Protein AF-A0A7S3HAN3-F1 (afdb_monomer_lite)

Structure (mmCIF, N/CA/C/O backbone):
data_AF-A0A7S3HAN3-F1
#
_entry.id   AF-A0A7S3HAN3-F1
#
loop_
_atom_site.group_PDB
_atom_site.id
_atom_site.type_symbol
_atom_site.label_atom_id
_atom_site.label_alt_id
_atom_site.label_comp_id
_atom_site.label_asym_id
_atom_site.label_entity_id
_atom_site.label_seq_id
_atom_site.pdbx_PDB_ins_code
_atom_site.Cartn_x
_atom_site.Cartn_y
_atom_site.Cartn_z
_atom_site.occupancy
_atom_site.B_iso_or_equiv
_atom_site.auth_seq_id
_atom_site.auth_comp_id
_atom_site.auth_asym_id
_atom_site.auth_atom_id
_atom_site.pdbx_PDB_model_num
ATOM 1 N N . ALA A 1 1 ? 12.053 7.978 -22.794 1.00 39.75 1 ALA A N 1
ATOM 2 C CA . ALA A 1 1 ? 11.323 6.699 -22.701 1.00 39.75 1 ALA A CA 1
ATOM 3 C C . ALA A 1 1 ? 11.539 6.123 -21.305 1.00 39.75 1 ALA A C 1
ATOM 5 O O . ALA A 1 1 ? 12.597 5.564 -21.041 1.00 39.75 1 ALA A O 1
ATOM 6 N N . GLY A 1 2 ? 10.604 6.364 -20.382 1.00 49.50 2 GLY A N 1
ATOM 7 C CA . GLY A 1 2 ? 10.662 5.775 -19.044 1.00 49.50 2 GLY A CA 1
ATOM 8 C C . GLY A 1 2 ? 10.321 4.294 -19.146 1.00 49.50 2 GLY A C 1
ATOM 9 O O . GLY A 1 2 ? 9.272 3.949 -19.688 1.00 49.50 2 GLY A O 1
ATOM 10 N N . ARG A 1 3 ? 11.216 3.413 -18.693 1.00 52.12 3 ARG A N 1
ATOM 11 C CA . ARG A 1 3 ? 10.880 1.993 -18.557 1.00 52.12 3 ARG A CA 1
ATOM 12 C C . ARG A 1 3 ? 9.773 1.907 -17.510 1.00 52.12 3 ARG A C 1
ATOM 14 O O . ARG A 1 3 ? 10.004 2.283 -16.365 1.00 52.12 3 ARG A O 1
ATOM 21 N N . ARG A 1 4 ? 8.582 1.446 -17.900 1.00 56.34 4 ARG A N 1
ATOM 22 C CA . ARG A 1 4 ? 7.592 0.968 -16.930 1.00 56.34 4 ARG A CA 1
ATOM 23 C C . ARG A 1 4 ? 8.262 -0.168 -16.171 1.00 56.34 4 ARG A C 1
ATOM 25 O O . ARG A 1 4 ? 8.641 -1.161 -16.787 1.00 56.34 4 ARG A O 1
ATOM 32 N N . ALA A 1 5 ? 8.493 0.026 -14.879 1.00 60.22 5 ALA A N 1
ATOM 33 C CA . ALA A 1 5 ? 8.972 -1.043 -14.028 1.00 60.22 5 ALA A CA 1
ATOM 34 C C . ALA A 1 5 ? 7.830 -2.052 -13.897 1.00 60.22 5 ALA A C 1
ATOM 36 O O . ALA A 1 5 ? 6.783 -1.735 -13.338 1.00 60.22 5 ALA A O 1
ATOM 37 N N . VAL A 1 6 ? 8.001 -3.216 -14.515 1.00 63.34 6 VAL A N 1
ATOM 38 C CA . VAL A 1 6 ? 7.036 -4.310 -14.438 1.00 63.34 6 VAL A CA 1
ATOM 39 C C . VAL A 1 6 ? 7.508 -5.194 -13.293 1.00 63.34 6 VAL A C 1
ATOM 41 O O . VAL A 1 6 ? 8.624 -5.706 -13.347 1.00 63.34 6 VAL A O 1
ATOM 44 N N . ILE A 1 7 ? 6.707 -5.293 -12.237 1.00 69.50 7 ILE A N 1
ATOM 45 C CA . ILE A 1 7 ? 6.954 -6.227 -11.136 1.00 69.50 7 ILE A CA 1
ATOM 46 C C . ILE A 1 7 ? 6.715 -7.635 -11.702 1.00 69.50 7 ILE A C 1
ATOM 48 O O . ILE A 1 7 ? 5.727 -7.845 -12.408 1.00 69.50 7 ILE A O 1
ATOM 52 N N . SER A 1 8 ? 7.627 -8.582 -11.469 1.00 79.44 8 SER A N 1
ATOM 53 C CA . SER A 1 8 ? 7.414 -9.971 -11.897 1.00 79.44 8 SER A CA 1
ATOM 54 C C . SER A 1 8 ? 6.238 -10.571 -11.124 1.00 79.44 8 SER A C 1
ATOM 56 O O . SER A 1 8 ? 6.004 -10.215 -9.974 1.00 79.44 8 SER A O 1
ATOM 58 N N . GLN A 1 9 ? 5.516 -11.520 -11.713 1.00 78.62 9 GLN A N 1
ATOM 59 C CA . GLN A 1 9 ? 4.330 -12.116 -11.084 1.00 78.62 9 GLN A CA 1
ATOM 60 C C . GLN A 1 9 ? 4.624 -12.791 -9.720 1.00 78.62 9 GLN A C 1
ATOM 62 O O . GLN A 1 9 ? 3.818 -12.710 -8.791 1.00 78.62 9 GLN A O 1
ATOM 67 N N . ASP A 1 10 ? 5.796 -13.417 -9.569 1.00 79.81 10 ASP A N 1
ATOM 68 C CA . ASP A 1 10 ? 6.255 -13.993 -8.294 1.00 79.81 10 ASP A CA 1
ATOM 69 C C . ASP A 1 10 ? 6.572 -12.916 -7.235 1.00 79.81 10 ASP A C 1
ATOM 71 O O . ASP A 1 10 ? 6.248 -13.066 -6.050 1.00 79.81 10 ASP A O 1
ATOM 75 N N . ASP A 1 11 ? 7.153 -11.792 -7.666 1.00 83.75 11 ASP A N 1
ATOM 76 C CA . ASP A 1 11 ? 7.434 -10.639 -6.804 1.00 83.75 11 ASP A CA 1
ATOM 77 C C . ASP A 1 11 ? 6.135 -9.943 -6.377 1.00 83.75 11 ASP A C 1
ATOM 79 O O . ASP A 1 11 ? 6.018 -9.506 -5.234 1.00 83.75 11 ASP A O 1
ATOM 83 N N . GLU A 1 12 ? 5.137 -9.888 -7.263 1.00 86.44 12 GLU A N 1
ATOM 84 C CA . GLU A 1 12 ? 3.813 -9.322 -6.989 1.00 86.44 12 GLU A CA 1
ATOM 85 C C . GLU A 1 12 ? 3.097 -10.097 -5.879 1.00 86.44 12 GLU A C 1
ATOM 87 O O . GLU A 1 12 ? 2.600 -9.494 -4.928 1.00 86.44 12 GLU A O 1
ATOM 92 N N . SER A 1 13 ? 3.137 -11.431 -5.936 1.00 88.00 13 SER A N 1
ATOM 93 C CA . SER A 1 13 ? 2.551 -12.295 -4.902 1.00 88.00 13 SER A CA 1
ATOM 94 C C . SER A 1 13 ? 3.228 -12.087 -3.540 1.00 88.00 13 SER A C 1
ATOM 96 O O . SER A 1 13 ? 2.565 -11.994 -2.504 1.00 88.00 13 SER A O 1
ATOM 98 N N . THR A 1 14 ? 4.559 -11.962 -3.534 1.00 90.12 14 THR A N 1
ATOM 99 C CA . THR A 1 14 ? 5.345 -11.721 -2.312 1.00 90.12 14 THR A CA 1
ATOM 100 C C . THR A 1 14 ? 5.087 -10.323 -1.741 1.00 90.12 14 THR A C 1
ATOM 102 O O . THR A 1 14 ? 4.930 -10.148 -0.531 1.00 90.12 14 THR A O 1
ATOM 105 N N . PHE A 1 15 ? 4.998 -9.320 -2.612 1.00 91.69 15 PHE A N 1
ATOM 106 C CA . PHE A 1 15 ? 4.689 -7.941 -2.256 1.00 91.69 15 PHE A CA 1
ATOM 107 C C . PHE A 1 15 ? 3.271 -7.806 -1.691 1.00 91.69 15 PHE A C 1
ATOM 109 O O . PHE A 1 15 ? 3.089 -7.186 -0.643 1.00 91.69 15 PHE A O 1
ATOM 116 N N . GLN A 1 16 ? 2.284 -8.450 -2.318 1.00 93.75 16 GLN A N 1
ATOM 117 C CA . GLN A 1 16 ? 0.910 -8.504 -1.825 1.00 93.75 16 GLN A CA 1
ATOM 118 C C . GLN A 1 16 ? 0.842 -9.139 -0.433 1.00 93.75 16 GLN A C 1
ATOM 120 O O . GLN A 1 16 ? 0.187 -8.593 0.454 1.00 93.75 16 GLN A O 1
ATOM 125 N N . ALA A 1 17 ? 1.545 -10.255 -0.210 1.00 93.56 17 ALA A N 1
ATOM 126 C CA . ALA A 1 17 ? 1.596 -10.907 1.097 1.00 93.56 17 ALA A CA 1
ATOM 127 C C . ALA A 1 17 ? 2.185 -9.984 2.180 1.00 93.56 17 ALA A C 1
ATOM 129 O O . ALA A 1 17 ? 1.635 -9.899 3.278 1.00 93.56 17 ALA A O 1
ATOM 130 N N . ALA A 1 18 ? 3.251 -9.241 1.861 1.00 93.94 18 ALA A N 1
ATOM 131 C CA . ALA A 1 18 ? 3.841 -8.265 2.777 1.00 93.94 18 ALA A CA 1
ATOM 132 C C . ALA A 1 18 ? 2.882 -7.101 3.089 1.00 93.94 18 ALA A C 1
ATOM 134 O O . ALA A 1 18 ? 2.773 -6.681 4.241 1.00 93.94 18 ALA A O 1
ATOM 135 N N . ILE A 1 19 ? 2.174 -6.585 2.078 1.00 94.25 19 ILE A N 1
ATOM 136 C CA . ILE A 1 19 ? 1.151 -5.543 2.253 1.00 94.25 19 ILE A CA 1
ATOM 137 C C . ILE A 1 19 ? 0.039 -6.038 3.174 1.00 94.25 19 ILE A C 1
ATOM 139 O O . ILE A 1 19 ? -0.355 -5.338 4.105 1.00 94.25 19 ILE A O 1
ATOM 143 N N . LEU A 1 20 ? -0.452 -7.248 2.925 1.00 94.44 20 LEU A N 1
ATOM 144 C CA . LEU A 1 20 ? -1.534 -7.860 3.681 1.00 94.44 20 LEU A CA 1
ATOM 145 C C . LEU A 1 20 ? -1.150 -8.068 5.153 1.00 94.44 20 LEU A C 1
ATOM 147 O O . LEU A 1 20 ? -1.933 -7.728 6.039 1.00 94.44 20 LEU A O 1
ATOM 151 N N . ASP A 1 21 ? 0.062 -8.552 5.428 1.00 94.19 21 ASP A N 1
ATOM 152 C CA . ASP A 1 21 ? 0.594 -8.676 6.793 1.00 94.19 21 ASP A CA 1
ATOM 153 C C . ASP A 1 21 ? 0.660 -7.314 7.511 1.00 94.19 21 ASP A C 1
ATOM 155 O O . ASP A 1 21 ? 0.207 -7.151 8.653 1.00 94.19 21 ASP A O 1
ATOM 159 N N . ARG A 1 22 ? 1.130 -6.286 6.794 1.00 94.06 22 ARG A N 1
ATOM 160 C CA . ARG A 1 22 ? 1.212 -4.923 7.320 1.00 94.06 22 ARG A CA 1
ATOM 161 C C . ARG A 1 22 ? -0.167 -4.321 7.593 1.00 94.06 22 ARG A C 1
ATOM 163 O O . ARG A 1 22 ? -0.342 -3.682 8.629 1.00 94.06 22 ARG A O 1
ATOM 170 N N . LEU A 1 23 ? -1.138 -4.533 6.706 1.00 93.50 23 LEU A N 1
ATOM 171 C CA . LEU A 1 23 ? -2.519 -4.076 6.881 1.00 93.50 23 LEU A CA 1
ATOM 172 C C . LEU A 1 23 ? -3.178 -4.730 8.093 1.00 93.50 23 LEU A C 1
ATOM 174 O O . LEU A 1 23 ? -3.780 -4.025 8.899 1.00 93.50 23 LEU A O 1
ATOM 178 N N . ARG A 1 24 ? -2.998 -6.043 8.279 1.00 92.38 24 ARG A N 1
ATOM 179 C CA . ARG A 1 24 ? -3.509 -6.753 9.463 1.00 92.38 24 ARG A CA 1
ATOM 180 C C . ARG A 1 24 ? -2.957 -6.178 10.764 1.00 92.38 24 ARG A C 1
ATOM 182 O O . ARG A 1 24 ? -3.681 -6.058 11.747 1.00 92.38 24 ARG A O 1
ATOM 189 N N . SER A 1 25 ? -1.692 -5.764 10.754 1.00 91.44 25 SER A N 1
ATOM 190 C CA . SER A 1 25 ? -1.049 -5.140 11.914 1.00 91.44 25 SER A CA 1
ATOM 191 C C . SER A 1 25 ? -1.564 -3.726 12.222 1.00 91.44 25 SER A C 1
ATOM 193 O O . SER A 1 25 ? -1.523 -3.306 13.376 1.00 91.44 25 SER A O 1
ATOM 195 N N . LEU A 1 26 ? -2.010 -2.968 11.212 1.00 89.88 26 LEU A N 1
ATOM 196 C CA . LEU A 1 26 ? -2.428 -1.565 11.365 1.00 89.88 26 LEU A CA 1
ATOM 197 C C . LEU A 1 26 ? -3.938 -1.400 11.565 1.00 89.88 26 LEU A C 1
ATOM 199 O O . LEU A 1 26 ? -4.356 -0.560 12.361 1.00 89.88 26 LEU A O 1
ATOM 203 N N . CYS A 1 27 ? -4.734 -2.180 10.836 1.00 83.75 27 CYS A N 1
ATOM 204 C CA . CYS A 1 27 ? -6.191 -2.069 10.785 1.00 83.75 27 CYS A CA 1
ATOM 205 C C . CYS A 1 27 ? -6.902 -3.241 11.492 1.00 83.75 27 CYS A C 1
ATOM 207 O O . CYS A 1 27 ? -8.121 -3.205 11.636 1.00 83.75 27 CYS A O 1
ATOM 209 N N . GLY A 1 28 ? -6.161 -4.254 11.964 1.00 81.25 28 GLY A N 1
ATOM 210 C CA . GLY A 1 28 ? -6.694 -5.462 12.607 1.00 81.25 28 GLY A CA 1
ATOM 211 C C . GLY A 1 28 ? -7.008 -6.602 11.627 1.00 81.25 28 GLY A C 1
ATOM 212 O O . GLY A 1 28 ? -6.775 -6.500 10.422 1.00 81.25 28 GLY A O 1
ATOM 213 N N . GLU A 1 29 ? -7.543 -7.716 12.141 1.00 67.44 29 GLU A N 1
ATOM 214 C CA . GLU A 1 29 ? -8.053 -8.828 11.322 1.00 67.44 29 GLU A CA 1
ATOM 215 C C . GLU A 1 29 ? -9.383 -8.430 10.661 1.00 67.44 29 GLU A C 1
ATOM 217 O O . GLU A 1 29 ? -10.465 -8.714 11.167 1.00 67.44 29 GLU A O 1
ATOM 222 N N . HIS A 1 30 ? -9.295 -7.730 9.531 1.00 71.62 30 HIS A N 1
ATOM 223 C CA . HIS A 1 30 ? -10.433 -7.447 8.659 1.00 71.62 30 HIS A CA 1
ATOM 224 C C . HIS A 1 30 ? -10.400 -8.363 7.434 1.00 71.62 30 HIS A C 1
ATOM 226 O O . HIS A 1 30 ? -9.361 -8.495 6.781 1.00 71.62 30 HIS A O 1
ATOM 232 N N . GLU A 1 31 ? -11.548 -8.946 7.077 1.00 76.69 31 GLU A N 1
ATOM 233 C CA . GLU A 1 31 ? -11.727 -9.679 5.811 1.00 76.69 31 GLU A CA 1
ATOM 234 C C . GLU A 1 31 ? -11.404 -8.780 4.599 1.00 76.69 31 GLU A C 1
ATOM 236 O O . GLU A 1 31 ? -10.876 -9.240 3.586 1.00 76.69 31 GLU A O 1
ATOM 241 N N . ASP A 1 32 ? -11.593 -7.467 4.757 1.00 86.25 32 ASP A N 1
ATOM 242 C CA . ASP A 1 32 ? -11.29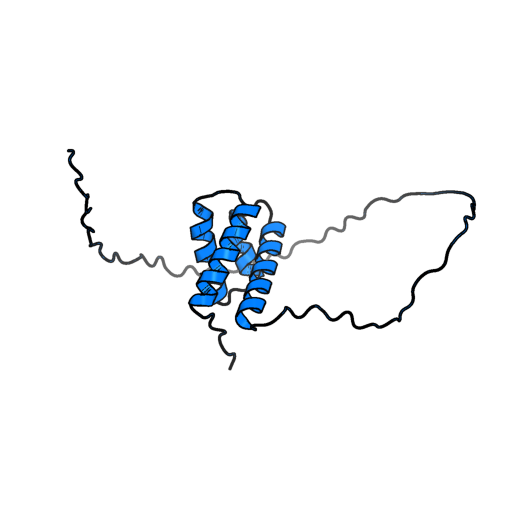2 -6.445 3.752 1.00 86.25 32 ASP A CA 1
ATOM 243 C C . ASP A 1 32 ? -9.790 -6.254 3.493 1.00 86.25 32 ASP A C 1
ATOM 245 O O . ASP A 1 32 ? -9.409 -5.710 2.456 1.00 86.25 32 ASP A O 1
ATOM 249 N N . ALA A 1 33 ? -8.910 -6.710 4.396 1.00 90.81 33 ALA A N 1
ATOM 250 C CA . ALA A 1 33 ? -7.465 -6.516 4.259 1.00 90.81 33 ALA A CA 1
ATOM 251 C C . ALA A 1 33 ? -6.903 -7.195 3.000 1.00 90.81 33 ALA A C 1
ATOM 253 O O . ALA A 1 33 ? -5.950 -6.695 2.404 1.00 90.81 33 ALA A O 1
ATOM 254 N N . GLN A 1 34 ? -7.503 -8.311 2.571 1.00 92.19 34 GLN A N 1
ATOM 255 C CA . GLN A 1 34 ? -7.095 -8.994 1.346 1.00 92.19 34 GLN A CA 1
ATOM 256 C C . GLN A 1 34 ? -7.455 -8.182 0.097 1.00 92.19 34 GLN A C 1
ATOM 258 O O . GLN A 1 34 ? -6.594 -7.954 -0.750 1.00 92.19 34 GLN A O 1
ATOM 263 N N . VAL A 1 35 ? -8.696 -7.695 0.015 1.00 93.44 35 VAL A N 1
ATOM 264 C CA . VAL A 1 35 ? -9.164 -6.863 -1.105 1.00 93.44 35 VAL A CA 1
ATOM 265 C C . VAL A 1 35 ? -8.381 -5.552 -1.160 1.00 93.44 35 VAL A C 1
ATOM 267 O O . VAL A 1 35 ? -7.986 -5.097 -2.232 1.00 93.44 35 VAL A O 1
ATOM 270 N N . LEU A 1 36 ? -8.095 -4.963 0.003 1.00 93.88 36 LEU A N 1
ATOM 271 C CA . LEU A 1 36 ? -7.303 -3.744 0.098 1.00 93.88 36 LEU A CA 1
ATOM 272 C C . LEU A 1 36 ? -5.855 -3.971 -0.359 1.00 93.88 36 LEU A C 1
ATOM 274 O O . LEU A 1 36 ? -5.307 -3.131 -1.072 1.00 93.88 36 LEU A O 1
ATOM 278 N N . ALA A 1 37 ? -5.249 -5.111 -0.014 1.00 95.12 37 ALA A N 1
ATOM 279 C CA . ALA A 1 37 ? -3.920 -5.472 -0.499 1.00 95.12 37 ALA A CA 1
ATOM 280 C C . ALA A 1 37 ? -3.884 -5.596 -2.030 1.00 95.12 37 ALA A C 1
ATOM 282 O O . ALA A 1 37 ? -3.000 -5.019 -2.663 1.00 95.12 37 ALA A O 1
ATOM 283 N N . GLU A 1 38 ? -4.867 -6.274 -2.631 1.00 94.44 38 GLU A N 1
ATOM 284 C CA . GLU A 1 38 ? -5.009 -6.368 -4.092 1.00 94.44 38 GLU A CA 1
ATOM 285 C C . GLU A 1 38 ? -5.180 -4.982 -4.732 1.00 94.44 38 GLU A C 1
ATOM 287 O O . GLU A 1 38 ? -4.507 -4.654 -5.712 1.00 94.44 38 GLU A O 1
ATOM 292 N N . TYR A 1 39 ? -6.012 -4.120 -4.140 1.00 95.06 39 TYR A N 1
ATOM 293 C CA . TYR A 1 39 ? -6.212 -2.753 -4.623 1.00 95.06 39 TYR A CA 1
ATOM 294 C C . TYR A 1 39 ? -4.918 -1.923 -4.598 1.00 95.06 39 TYR A C 1
ATOM 296 O O . TYR A 1 39 ? -4.614 -1.213 -5.560 1.00 95.06 39 TYR A O 1
ATOM 304 N N . ILE A 1 40 ? -4.113 -2.039 -3.537 1.00 94.75 40 ILE A N 1
ATOM 305 C CA . ILE A 1 40 ? -2.821 -1.345 -3.426 1.00 94.75 40 ILE A CA 1
ATOM 306 C C . ILE A 1 40 ? -1.848 -1.813 -4.507 1.00 94.75 40 ILE A C 1
ATOM 308 O O . ILE A 1 40 ? -1.196 -0.976 -5.133 1.00 94.75 40 ILE A O 1
ATOM 312 N N . VAL A 1 41 ? -1.767 -3.121 -4.767 1.00 93.50 41 VAL A N 1
ATOM 313 C CA . VAL A 1 41 ? -0.924 -3.671 -5.841 1.00 93.50 41 VAL A CA 1
ATOM 314 C C . VAL A 1 41 ? -1.318 -3.074 -7.193 1.00 93.50 41 VAL A C 1
ATOM 316 O O . VAL A 1 41 ? -0.450 -2.612 -7.935 1.00 93.50 41 VAL A O 1
ATOM 319 N N . VAL A 1 42 ? -2.621 -2.972 -7.479 1.00 92.94 42 VAL A N 1
ATOM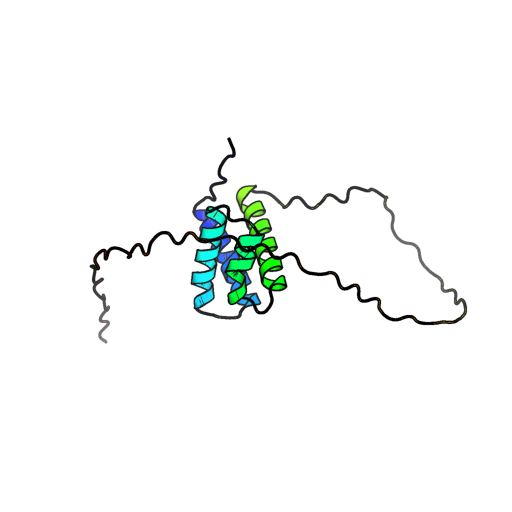 320 C CA . VAL A 1 42 ? -3.129 -2.343 -8.710 1.00 92.94 42 VAL A CA 1
ATOM 321 C C . VAL A 1 42 ? -2.762 -0.856 -8.785 1.00 92.94 42 VAL A C 1
ATOM 323 O O . VAL A 1 42 ? -2.329 -0.390 -9.841 1.00 92.94 42 VAL A O 1
ATOM 326 N N . MET A 1 43 ? -2.872 -0.102 -7.685 1.00 94.12 43 MET A N 1
ATOM 327 C CA . MET A 1 43 ? -2.446 1.306 -7.649 1.00 94.12 43 MET A CA 1
ATOM 328 C C . MET A 1 43 ? -0.945 1.463 -7.925 1.00 94.12 43 MET A C 1
ATOM 330 O O . MET A 1 43 ? -0.540 2.344 -8.689 1.00 94.12 43 MET A O 1
ATOM 334 N N . VAL A 1 44 ? -0.122 0.579 -7.356 1.00 91.69 44 VAL A N 1
ATOM 335 C CA . VAL A 1 44 ? 1.330 0.561 -7.563 1.00 91.69 44 VAL A CA 1
ATOM 336 C C . VAL A 1 44 ? 1.681 0.2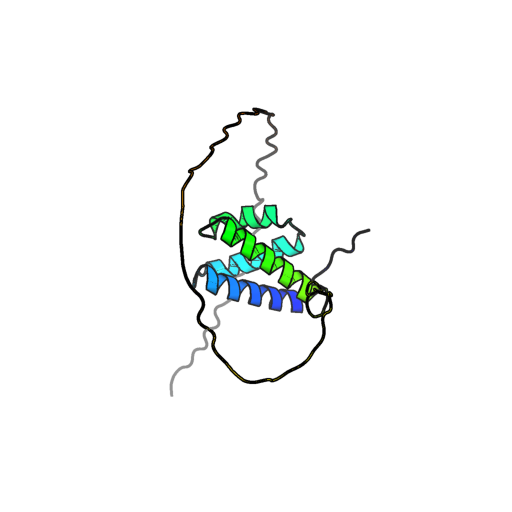07 -9.010 1.00 91.69 44 VAL A C 1
ATOM 338 O O . VAL A 1 44 ? 2.487 0.905 -9.630 1.00 91.69 44 VAL A O 1
ATOM 341 N N . ALA A 1 45 ? 1.047 -0.819 -9.582 1.00 88.94 45 ALA A N 1
ATOM 342 C CA . ALA A 1 45 ? 1.214 -1.203 -10.985 1.00 88.94 45 ALA A CA 1
ATOM 343 C C . ALA A 1 45 ? 0.758 -0.087 -11.945 1.00 88.94 45 ALA A C 1
ATOM 345 O O . ALA A 1 45 ? 1.375 0.156 -12.987 1.00 88.94 45 ALA A O 1
ATOM 346 N N . GLY A 1 46 ? -0.280 0.658 -11.554 1.00 89.69 46 GLY A N 1
ATOM 347 C CA . GLY A 1 46 ? -0.749 1.870 -12.223 1.00 89.69 46 GLY A CA 1
ATOM 348 C C . GLY A 1 46 ? 0.208 3.062 -12.128 1.00 89.69 46 GLY A C 1
ATOM 349 O O . GLY A 1 46 ? -0.024 4.062 -12.801 1.00 89.69 46 GLY A O 1
ATOM 350 N N . SER A 1 47 ? 1.295 2.959 -11.348 1.00 87.31 47 SER A N 1
ATOM 351 C CA . SER A 1 47 ? 2.225 4.061 -11.055 1.00 87.31 47 SER A CA 1
ATOM 352 C C . SER A 1 47 ? 1.527 5.297 -10.473 1.00 87.31 47 SER A C 1
ATOM 354 O O . SER A 1 47 ? 1.915 6.424 -10.777 1.00 87.31 47 SER A O 1
ATOM 356 N N . LYS A 1 48 ? 0.487 5.082 -9.656 1.00 91.31 48 LYS A N 1
ATOM 357 C CA . LYS A 1 48 ? -0.241 6.154 -8.968 1.00 91.31 48 LYS A CA 1
ATOM 358 C C . LYS A 1 48 ? 0.698 6.895 -8.003 1.00 91.31 48 LYS A C 1
ATOM 360 O O . LYS A 1 48 ? 1.583 6.274 -7.411 1.00 91.31 48 LYS A O 1
ATOM 365 N N . GLY A 1 49 ? 0.548 8.217 -7.884 1.00 91.69 49 GLY A N 1
ATOM 366 C CA . GLY A 1 49 ? 1.402 9.036 -7.014 1.00 91.69 49 GLY A CA 1
ATOM 367 C C . GLY A 1 49 ? 1.180 8.733 -5.528 1.00 91.69 49 GLY A C 1
ATOM 368 O O . GLY A 1 49 ? 0.094 8.290 -5.147 1.00 91.69 49 GLY A O 1
ATOM 369 N N . LYS A 1 50 ? 2.182 8.997 -4.675 1.00 94.06 50 LYS A N 1
ATOM 370 C CA . LYS A 1 50 ? 2.076 8.776 -3.219 1.00 94.06 50 LYS A CA 1
ATOM 371 C C . LYS A 1 50 ? 0.879 9.519 -2.620 1.00 94.06 50 LYS A C 1
ATOM 373 O O . LYS A 1 50 ? 0.125 8.950 -1.837 1.00 94.06 50 LYS A O 1
ATOM 378 N N . GLU A 1 51 ? 0.698 10.779 -3.006 1.00 94.44 51 GLU A N 1
ATOM 379 C CA . GLU A 1 51 ? -0.353 11.656 -2.491 1.00 94.44 51 GLU A CA 1
ATOM 380 C C . GLU A 1 51 ? -1.745 11.133 -2.868 1.00 94.44 51 GLU A C 1
ATOM 382 O O . GLU A 1 51 ? -2.645 11.076 -2.031 1.00 94.44 51 GLU A O 1
ATOM 387 N N . GLU A 1 52 ? -1.908 10.687 -4.115 1.00 95.62 52 GLU A N 1
ATOM 388 C CA . GLU A 1 52 ? -3.161 10.105 -4.599 1.00 95.62 52 GLU A CA 1
ATOM 389 C C . GLU A 1 52 ? -3.456 8.760 -3.930 1.00 95.62 52 GLU A C 1
ATOM 391 O O . GLU A 1 52 ? -4.596 8.498 -3.553 1.00 95.62 52 GLU A O 1
ATOM 396 N N . MET A 1 53 ? -2.438 7.912 -3.748 1.00 95.94 53 MET A N 1
ATOM 397 C CA . MET A 1 53 ? -2.584 6.655 -3.012 1.00 95.94 53 MET A CA 1
ATOM 398 C C . MET A 1 53 ? -3.010 6.907 -1.565 1.00 95.94 53 MET A C 1
ATOM 400 O O . MET A 1 53 ? -3.928 6.252 -1.080 1.00 95.94 53 MET A O 1
ATOM 404 N N . ALA A 1 54 ? -2.390 7.868 -0.877 1.00 96.19 54 ALA A N 1
ATOM 405 C CA . ALA A 1 54 ? -2.736 8.186 0.505 1.00 96.19 54 ALA A CA 1
ATOM 406 C C . ALA A 1 54 ? -4.172 8.719 0.621 1.00 96.19 54 ALA A C 1
ATOM 408 O O . ALA A 1 54 ? -4.891 8.351 1.548 1.00 96.19 54 ALA A O 1
ATOM 409 N N . PHE A 1 55 ? -4.614 9.540 -0.337 1.00 95.88 55 PHE A N 1
ATOM 410 C CA . PHE A 1 55 ? -5.982 10.058 -0.375 1.00 95.88 55 PHE A CA 1
ATOM 411 C C . PHE A 1 55 ? -7.031 8.949 -0.557 1.00 95.88 55 PHE A C 1
ATOM 413 O O . PHE A 1 55 ? -8.044 8.937 0.138 1.00 95.88 55 PHE A O 1
ATOM 420 N N . GLU A 1 56 ? -6.773 7.994 -1.450 1.00 95.75 56 GLU A N 1
ATOM 421 C CA . GLU A 1 56 ? -7.651 6.839 -1.710 1.00 95.75 56 GLU A CA 1
ATOM 422 C C . GLU A 1 56 ? -7.698 5.860 -0.541 1.00 95.75 56 GLU A C 1
ATOM 424 O O . GLU A 1 56 ? -8.729 5.252 -0.266 1.00 95.75 56 GLU A O 1
ATOM 429 N N . LEU A 1 57 ? -6.571 5.708 0.154 1.00 94.25 57 LEU A N 1
ATOM 430 C CA . LEU A 1 57 ? -6.456 4.824 1.303 1.00 94.25 57 LEU A CA 1
ATOM 431 C C . LEU A 1 57 ? -7.004 5.443 2.590 1.00 94.25 57 LEU A C 1
ATOM 433 O O . LEU A 1 57 ? -7.311 4.710 3.528 1.00 94.25 57 LEU A O 1
ATOM 437 N N . LYS A 1 58 ? -7.184 6.766 2.635 1.00 94.00 58 LYS A N 1
ATOM 438 C CA . LYS A 1 58 ? -7.678 7.503 3.803 1.00 94.00 58 LYS A CA 1
ATOM 439 C C . LYS A 1 58 ? -8.899 6.869 4.492 1.00 94.00 58 LYS A C 1
ATOM 441 O O . LYS A 1 58 ? -8.874 6.809 5.716 1.00 94.00 58 LYS A O 1
ATOM 446 N N . PRO A 1 59 ? -9.943 6.373 3.793 1.00 92.62 59 PRO A N 1
ATOM 447 C CA . PRO A 1 59 ? -11.114 5.782 4.449 1.00 92.62 59 PRO A CA 1
ATOM 448 C C . PRO A 1 59 ? -10.825 4.497 5.241 1.00 92.62 59 PRO A C 1
ATOM 450 O O . PRO A 1 59 ? -11.633 4.113 6.080 1.00 92.62 59 PRO A O 1
ATOM 453 N N . PHE A 1 60 ? -9.698 3.832 4.973 1.00 90.88 60 PHE A N 1
ATOM 454 C CA . PHE A 1 60 ? -9.302 2.570 5.608 1.00 90.88 60 PHE A CA 1
ATOM 455 C C . PHE A 1 60 ? -8.368 2.763 6.811 1.00 90.88 60 PHE A C 1
ATOM 457 O O . PHE A 1 60 ? -8.069 1.802 7.522 1.00 90.88 60 PHE A O 1
ATOM 464 N N . PHE A 1 61 ? -7.903 3.992 7.041 1.00 90.56 61 PHE A N 1
ATOM 465 C CA . PHE A 1 61 ? -7.016 4.352 8.142 1.00 90.56 61 PHE A CA 1
ATOM 466 C C . PHE A 1 61 ? -7.712 5.318 9.100 1.00 90.56 61 PHE A C 1
ATOM 468 O O . PHE A 1 61 ? -8.621 6.056 8.725 1.00 90.56 61 PHE A O 1
ATOM 475 N N . GLN A 1 62 ? -7.280 5.322 10.362 1.00 89.62 62 GLN A N 1
ATOM 476 C CA . GLN A 1 62 ? -7.865 6.214 11.370 1.00 89.62 62 GLN A CA 1
ATOM 477 C C . GLN A 1 62 ? -7.431 7.670 11.162 1.00 89.62 62 GLN A C 1
ATOM 479 O O . GLN A 1 62 ? -8.185 8.593 11.466 1.00 89.62 62 GLN A O 1
ATOM 484 N N . ASP A 1 63 ? -6.219 7.868 10.641 1.00 93.25 63 ASP A N 1
ATOM 485 C CA . ASP A 1 63 ? -5.607 9.175 10.433 1.00 93.25 63 ASP A CA 1
ATOM 486 C C . ASP A 1 63 ? -4.921 9.250 9.059 1.00 93.25 63 ASP A C 1
ATOM 488 O O . ASP A 1 63 ? -4.359 8.268 8.563 1.00 93.25 63 ASP A O 1
ATOM 492 N N . GLN A 1 64 ? -4.933 10.441 8.463 1.00 92.44 64 GLN A N 1
ATOM 493 C CA . GLN A 1 64 ? -4.253 10.732 7.202 1.00 92.44 64 GLN A CA 1
ATOM 494 C C . GLN A 1 64 ? -2.743 10.450 7.286 1.00 92.44 64 GLN A C 1
ATOM 496 O O . GLN A 1 64 ? -2.177 9.863 6.368 1.00 92.44 64 GLN A O 1
ATOM 501 N N . ALA A 1 65 ? -2.099 10.797 8.401 1.00 94.81 65 ALA A N 1
ATOM 502 C CA . ALA A 1 65 ? -0.678 10.558 8.621 1.00 94.81 65 ALA A CA 1
ATOM 503 C C . ALA A 1 65 ? -0.341 9.057 8.663 1.00 94.81 65 ALA A C 1
ATOM 505 O O . ALA A 1 65 ? 0.747 8.650 8.255 1.00 94.81 65 ALA A O 1
ATOM 506 N N . GLN A 1 66 ? -1.276 8.215 9.123 1.00 94.56 66 GLN A N 1
ATOM 507 C CA . GLN A 1 66 ? -1.108 6.761 9.107 1.00 94.56 66 GLN A CA 1
ATOM 508 C C . GLN A 1 66 ? -1.150 6.221 7.672 1.00 94.56 66 GLN A C 1
ATOM 510 O O . GLN A 1 66 ? -0.301 5.406 7.309 1.00 94.56 66 GLN A O 1
ATOM 515 N N . ALA A 1 67 ? -2.089 6.709 6.852 1.00 94.88 67 ALA A N 1
ATOM 516 C CA . ALA A 1 67 ? -2.171 6.361 5.434 1.00 94.88 67 ALA A CA 1
ATOM 517 C C . ALA A 1 67 ? -0.906 6.795 4.673 1.00 94.88 67 ALA A C 1
ATOM 519 O O . ALA A 1 67 ? -0.331 6.001 3.935 1.00 94.88 67 ALA A O 1
ATOM 520 N N . GLU A 1 68 ? -0.424 8.019 4.901 1.00 96.38 68 GLU A N 1
ATOM 521 C CA . GLU A 1 68 ? 0.811 8.537 4.293 1.00 96.38 68 GLU A CA 1
ATOM 522 C C . GLU A 1 68 ? 2.037 7.710 4.691 1.00 96.38 68 GLU A C 1
ATOM 524 O O . GLU A 1 68 ? 2.781 7.247 3.825 1.00 96.38 68 GLU A O 1
ATOM 529 N N . SER A 1 69 ? 2.204 7.434 5.989 1.00 96.25 69 SER A N 1
ATOM 530 C CA . SER A 1 69 ? 3.299 6.593 6.486 1.00 96.25 69 SER A CA 1
ATOM 531 C C . SER A 1 69 ? 3.252 5.178 5.904 1.00 96.25 69 SER A C 1
ATOM 533 O O . SER A 1 69 ? 4.296 4.583 5.622 1.00 96.25 69 SER A O 1
ATOM 535 N N . PHE A 1 70 ? 2.053 4.631 5.709 1.00 95.81 70 PHE A N 1
ATOM 536 C CA . PHE A 1 70 ? 1.874 3.336 5.071 1.00 95.81 70 PHE A CA 1
ATOM 537 C C . PHE A 1 70 ? 2.242 3.375 3.582 1.00 95.81 70 PHE A C 1
ATOM 539 O O . PHE A 1 70 ? 2.961 2.490 3.122 1.00 95.81 70 PHE A O 1
ATOM 546 N N . VAL A 1 71 ? 1.827 4.401 2.833 1.00 96.56 71 VAL A N 1
ATOM 547 C CA . VAL A 1 71 ? 2.192 4.554 1.413 1.00 96.56 71 VAL A CA 1
ATOM 548 C C . VAL A 1 71 ? 3.699 4.720 1.232 1.00 96.56 71 VAL A C 1
ATOM 550 O O . VAL A 1 71 ? 4.272 4.119 0.322 1.00 96.56 71 VAL A O 1
ATOM 553 N N . ASP A 1 72 ? 4.367 5.463 2.114 1.00 95.75 72 ASP A N 1
ATOM 554 C CA . ASP A 1 72 ? 5.828 5.561 2.101 1.00 95.75 72 ASP A CA 1
ATOM 555 C C . ASP A 1 72 ? 6.495 4.193 2.263 1.00 95.75 72 ASP A C 1
ATOM 557 O O . ASP A 1 72 ? 7.411 3.855 1.510 1.00 95.75 72 ASP A O 1
ATOM 561 N N . TRP A 1 73 ? 5.985 3.365 3.175 1.00 95.88 73 TRP A N 1
ATOM 562 C CA . TRP A 1 73 ? 6.458 1.993 3.338 1.00 95.88 73 TRP A CA 1
ATOM 563 C C . TRP A 1 73 ? 6.187 1.122 2.098 1.00 95.88 73 TRP A C 1
ATOM 565 O O . TRP A 1 73 ? 7.072 0.379 1.672 1.00 95.88 73 TRP A O 1
ATOM 575 N N . VAL A 1 74 ? 5.006 1.235 1.476 1.00 94.50 74 VAL A N 1
ATOM 576 C CA . VAL A 1 74 ? 4.663 0.507 0.238 1.00 94.50 74 VAL A CA 1
ATOM 577 C C . VAL A 1 74 ? 5.636 0.868 -0.883 1.00 94.50 74 VAL A C 1
ATOM 579 O O . VAL A 1 74 ? 6.122 -0.013 -1.596 1.00 94.50 74 VAL A O 1
ATOM 582 N N . GLU A 1 75 ? 5.969 2.149 -1.022 1.00 92.12 75 GLU A N 1
ATOM 583 C CA . GLU A 1 75 ? 6.964 2.606 -1.985 1.00 92.12 75 GLU A CA 1
ATOM 584 C C . GLU A 1 75 ? 8.356 2.047 -1.691 1.00 92.12 75 GLU A C 1
ATOM 586 O O . GLU A 1 75 ? 9.020 1.564 -2.607 1.00 92.12 75 GLU A O 1
ATOM 591 N N . GLU A 1 76 ? 8.803 2.060 -0.435 1.00 90.12 76 GLU A N 1
ATOM 592 C CA . GLU A 1 76 ? 10.075 1.440 -0.059 1.00 90.12 76 GLU A CA 1
ATOM 593 C C . GLU A 1 76 ? 10.110 -0.054 -0.390 1.00 90.12 76 GLU A C 1
ATOM 595 O O . GLU A 1 76 ? 11.120 -0.555 -0.892 1.00 90.12 76 GLU A O 1
ATOM 600 N N . CYS A 1 77 ? 9.017 -0.773 -0.134 1.00 89.88 77 CYS A N 1
ATOM 601 C CA . CYS A 1 77 ? 8.890 -2.175 -0.508 1.00 89.88 77 CYS A CA 1
ATOM 602 C C . CYS A 1 77 ? 8.967 -2.341 -2.027 1.00 89.88 77 CYS A C 1
ATOM 604 O O . CYS A 1 77 ? 9.794 -3.119 -2.500 1.00 89.88 77 CYS A O 1
ATOM 606 N N . LYS A 1 78 ? 8.219 -1.544 -2.799 1.00 86.75 78 LYS A N 1
ATOM 607 C CA . LYS A 1 78 ? 8.285 -1.521 -4.269 1.00 86.75 78 LYS A CA 1
ATOM 608 C C . LYS A 1 78 ? 9.726 -1.351 -4.762 1.00 86.75 78 LYS A C 1
ATOM 610 O O . LYS A 1 78 ? 10.171 -2.101 -5.626 1.00 86.75 78 LYS A O 1
ATOM 615 N N . TRP A 1 79 ? 10.482 -0.416 -4.186 1.00 83.81 79 TRP A N 1
ATOM 616 C CA . TRP A 1 79 ? 11.896 -0.218 -4.521 1.00 83.81 79 TRP A CA 1
ATOM 617 C C . TRP A 1 79 ? 12.760 -1.438 -4.188 1.00 83.81 79 TRP A C 1
ATOM 619 O O . TRP A 1 79 ? 13.604 -1.815 -5.000 1.00 83.81 79 TRP A O 1
ATOM 629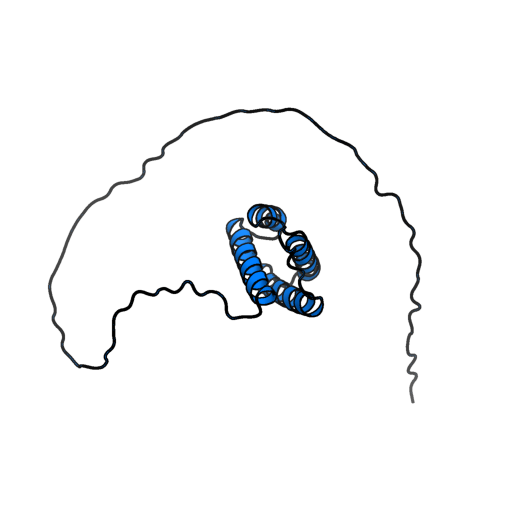 N N . LYS A 1 80 ? 12.549 -2.086 -3.038 1.00 81.75 80 LYS A N 1
ATOM 630 C CA . LYS A 1 80 ? 13.293 -3.297 -2.646 1.00 81.75 80 LYS A CA 1
ATOM 631 C C . LYS A 1 80 ? 13.047 -4.463 -3.609 1.00 81.75 80 LYS A C 1
ATOM 633 O O . LYS A 1 80 ? 14.010 -5.117 -4.001 1.00 81.75 80 LYS A O 1
ATOM 638 N N . PHE A 1 81 ? 11.799 -4.676 -4.032 1.00 76.94 81 PHE A N 1
ATOM 639 C CA . PHE A 1 81 ? 11.443 -5.746 -4.972 1.00 76.94 81 PHE A CA 1
ATOM 640 C C . PHE A 1 81 ? 11.909 -5.448 -6.405 1.00 76.94 81 PHE A C 1
ATOM 642 O O . PHE A 1 81 ? 12.476 -6.316 -7.058 1.00 76.94 81 PHE A O 1
ATOM 649 N N . LEU A 1 82 ? 11.767 -4.207 -6.886 1.00 73.94 82 LEU A N 1
ATOM 650 C CA . LEU A 1 82 ? 12.156 -3.840 -8.256 1.00 73.94 82 LEU A CA 1
ATOM 651 C C . LEU A 1 82 ? 13.668 -3.715 -8.473 1.00 73.94 82 LEU A C 1
ATOM 653 O O . LEU A 1 82 ? 14.145 -3.904 -9.591 1.00 73.94 82 LEU A O 1
ATOM 657 N N . THR A 1 83 ? 14.425 -3.346 -7.436 1.00 70.12 83 THR A N 1
ATOM 658 C CA . THR A 1 83 ? 15.872 -3.084 -7.565 1.00 70.12 83 THR A CA 1
ATOM 659 C C . THR A 1 83 ? 16.724 -4.291 -7.159 1.00 70.12 83 THR A C 1
ATOM 661 O O . THR A 1 83 ? 17.944 -4.245 -7.300 1.00 70.12 83 THR A O 1
ATOM 664 N N . GLY A 1 84 ? 16.108 -5.375 -6.666 1.00 61.03 84 GLY A N 1
ATOM 665 C CA . GLY A 1 84 ? 16.785 -6.639 -6.349 1.00 61.03 84 GLY A CA 1
ATOM 666 C C . GLY A 1 84 ? 17.895 -6.538 -5.295 1.00 61.03 84 GLY A C 1
ATOM 667 O O . GLY A 1 84 ? 18.780 -7.390 -5.262 1.00 61.03 84 GLY A O 1
ATOM 668 N N . GLY A 1 85 ? 17.907 -5.498 -4.455 1.00 51.94 85 GLY A N 1
ATOM 669 C CA . GLY A 1 85 ? 19.060 -5.204 -3.604 1.00 51.94 85 GLY A CA 1
ATOM 670 C C . GLY A 1 85 ? 18.746 -4.329 -2.390 1.00 51.94 85 GLY A C 1
ATOM 671 O O . GLY A 1 85 ? 17.733 -3.624 -2.383 1.00 51.94 85 GLY A O 1
ATOM 672 N N . PRO A 1 86 ? 19.600 -4.395 -1.345 1.00 50.44 86 PRO A N 1
ATOM 673 C CA . PRO A 1 86 ? 19.393 -3.700 -0.080 1.00 50.44 86 PRO A CA 1
ATOM 674 C C . PRO A 1 86 ? 19.179 -2.213 -0.343 1.00 50.44 86 PRO A C 1
ATOM 676 O O . PRO A 1 86 ? 19.920 -1.601 -1.112 1.00 50.44 86 PRO A O 1
ATOM 679 N N . SER A 1 87 ? 18.128 -1.669 0.276 1.00 45.50 87 SER A N 1
ATOM 680 C CA . SER A 1 87 ? 17.698 -0.274 0.155 1.00 45.50 87 SER A CA 1
ATOM 681 C C . SER A 1 87 ? 18.894 0.678 0.105 1.00 45.50 87 SER A C 1
ATOM 683 O O . SER A 1 87 ? 19.827 0.458 0.884 1.00 45.50 87 SER A O 1
ATOM 685 N N . PRO A 1 88 ? 18.857 1.761 -0.694 1.00 50.09 88 PRO A N 1
ATOM 686 C CA . PRO A 1 88 ? 19.798 2.857 -0.547 1.00 50.09 88 PRO A CA 1
ATOM 687 C C . PRO A 1 88 ? 19.548 3.487 0.825 1.00 50.09 88 PRO A C 1
ATOM 689 O O . PRO A 1 88 ? 18.799 4.450 0.979 1.00 50.09 88 PRO A O 1
ATOM 692 N N . THR A 1 89 ? 20.156 2.902 1.855 1.00 47.47 89 THR A N 1
ATOM 693 C CA . THR A 1 89 ? 20.461 3.588 3.093 1.00 47.47 89 THR A CA 1
ATOM 694 C C . THR A 1 89 ? 21.107 4.875 2.639 1.00 47.47 89 THR A C 1
ATOM 696 O O . THR A 1 89 ? 22.146 4.857 1.980 1.00 47.47 89 THR A O 1
ATOM 699 N N . LYS A 1 90 ? 20.432 5.996 2.913 1.00 51.88 90 LYS A N 1
ATOM 700 C CA . LYS A 1 90 ? 21.047 7.317 2.915 1.00 51.88 90 LYS A CA 1
ATOM 701 C C . LYS A 1 90 ? 22.400 7.136 3.588 1.00 51.88 90 LYS A C 1
ATOM 703 O O . LYS A 1 90 ? 22.462 6.945 4.801 1.00 51.88 90 LYS A O 1
ATOM 708 N N . SER A 1 91 ? 23.453 7.091 2.779 1.00 44.53 91 SER A N 1
ATOM 709 C CA . SER A 1 91 ? 24.820 7.021 3.252 1.00 44.53 91 SER A CA 1
ATOM 710 C C . SER A 1 91 ? 25.042 8.326 3.996 1.00 44.53 91 SER A C 1
ATOM 712 O O . SER A 1 91 ? 25.366 9.347 3.396 1.00 44.53 91 SER A O 1
ATOM 714 N N . LEU A 1 92 ? 24.827 8.298 5.311 1.00 53.31 92 LEU A N 1
ATOM 715 C CA . LEU A 1 92 ? 25.494 9.186 6.248 1.00 53.31 92 LEU A CA 1
ATOM 716 C C . LEU A 1 92 ? 26.988 8.839 6.182 1.00 53.31 92 LEU A C 1
ATOM 718 O O . LEU A 1 92 ? 27.548 8.186 7.056 1.00 53.31 92 LEU A O 1
ATOM 722 N N . VAL A 1 93 ? 27.626 9.232 5.081 1.00 50.12 93 VAL A N 1
ATOM 723 C CA . VAL A 1 93 ? 29.075 9.321 4.978 1.00 50.12 93 VAL A CA 1
ATOM 724 C C . VAL A 1 93 ? 29.451 10.716 5.448 1.00 50.12 93 VAL A C 1
ATOM 726 O O . VAL A 1 93 ? 29.236 11.719 4.776 1.00 50.12 93 VAL A O 1
ATOM 729 N N . GLY A 1 94 ? 29.996 10.717 6.653 1.00 49.91 94 GLY A N 1
ATOM 730 C CA . GLY A 1 94 ? 30.688 11.792 7.348 1.00 49.91 94 GLY A CA 1
ATOM 731 C C . GLY A 1 94 ? 31.163 11.202 8.678 1.00 49.91 94 GLY A C 1
ATOM 732 O O . GLY A 1 94 ? 30.580 11.474 9.714 1.00 49.91 94 GLY A O 1
ATOM 733 N N . ALA A 1 95 ? 31.924 10.105 8.650 1.00 52.22 95 ALA A N 1
ATOM 734 C CA . ALA A 1 95 ? 33.390 10.124 8.678 1.00 52.22 95 ALA A CA 1
ATOM 735 C C . ALA A 1 95 ? 33.933 10.767 9.970 1.00 52.22 95 ALA A C 1
ATOM 737 O O . ALA A 1 95 ? 34.017 11.986 10.080 1.00 52.22 95 ALA A O 1
ATOM 738 N N . GLY A 1 96 ? 34.319 9.924 10.936 1.00 47.97 96 GLY A N 1
ATOM 739 C CA . GLY A 1 96 ? 34.928 10.350 12.199 1.00 47.97 96 GLY A CA 1
ATOM 740 C C . GLY A 1 96 ? 35.277 9.193 13.143 1.00 47.97 96 GLY A C 1
ATOM 741 O O . GLY A 1 96 ? 34.637 9.026 14.169 1.00 47.97 96 GLY A O 1
ATOM 742 N N . SER A 1 97 ? 36.250 8.378 12.731 1.00 54.62 97 SER A N 1
ATOM 743 C CA . SER A 1 97 ? 37.180 7.517 13.490 1.00 54.62 97 SER A CA 1
ATOM 744 C C . SER A 1 97 ? 36.925 7.142 14.969 1.00 54.62 97 SER A C 1
ATOM 746 O O . SER A 1 97 ? 37.049 7.956 15.874 1.00 54.62 97 SER A O 1
ATOM 748 N N . GLN A 1 98 ? 36.720 5.835 15.183 1.00 58.66 98 GLN A N 1
ATOM 749 C CA . GLN A 1 98 ? 37.515 4.906 16.021 1.00 58.66 98 GLN A CA 1
ATOM 750 C C . GLN A 1 98 ? 38.252 5.434 17.282 1.00 58.66 98 GLN A C 1
ATOM 752 O O . GLN A 1 98 ? 39.235 6.152 17.145 1.00 58.66 98 GLN A O 1
ATOM 757 N N . HIS A 1 99 ? 37.911 4.933 18.486 1.00 42.72 99 HIS A N 1
ATOM 758 C CA . HIS A 1 99 ? 38.652 3.901 19.268 1.00 42.72 99 HIS A CA 1
ATOM 759 C C . HIS A 1 99 ? 37.987 3.648 20.659 1.00 42.72 99 HIS A C 1
ATOM 761 O O . HIS A 1 99 ? 37.203 4.486 21.104 1.00 42.72 99 HIS A O 1
ATOM 767 N N . PRO A 1 100 ? 38.254 2.512 21.353 1.00 65.81 100 PRO A N 1
ATOM 768 C CA . PRO A 1 100 ? 37.548 2.081 22.563 1.00 65.81 100 PRO A CA 1
ATOM 769 C C . PRO A 1 100 ? 38.326 2.269 23.887 1.00 65.81 100 PRO A C 1
ATOM 771 O O . PRO A 1 100 ? 39.549 2.358 23.901 1.00 65.81 100 PRO A O 1
ATOM 774 N N . ALA A 1 101 ? 37.556 2.195 24.984 1.00 51.91 101 ALA A N 1
ATOM 775 C CA . ALA A 1 101 ? 37.900 1.857 26.376 1.00 51.91 101 ALA A CA 1
ATOM 776 C C . ALA A 1 101 ? 38.866 2.767 27.169 1.00 51.91 101 ALA A C 1
ATOM 778 O O . ALA A 1 101 ? 40.074 2.785 26.958 1.00 51.91 101 ALA A O 1
ATOM 779 N N . GLY A 1 102 ? 38.332 3.404 28.217 1.00 43.94 102 GLY A N 1
ATOM 780 C CA . GLY A 1 102 ? 39.112 4.057 29.267 1.00 43.94 102 GLY A CA 1
ATOM 781 C C . GLY A 1 102 ? 38.227 4.484 30.436 1.00 43.94 102 GLY A C 1
ATOM 782 O O . GLY A 1 102 ? 37.254 5.203 30.260 1.00 43.94 102 GLY A O 1
ATOM 783 N N . VAL A 1 103 ? 38.546 3.969 31.615 1.00 51.50 103 VAL A N 1
ATOM 784 C CA . VAL A 1 103 ? 37.828 4.074 32.888 1.00 51.50 103 VAL A CA 1
ATOM 785 C C . VAL A 1 103 ? 37.796 5.479 33.517 1.00 51.50 103 VAL A C 1
ATOM 787 O O . VAL A 1 103 ? 38.756 6.233 33.426 1.00 51.50 103 VAL A O 1
ATOM 790 N N . ALA A 1 104 ? 36.739 5.675 34.315 1.00 49.00 104 ALA A N 1
ATOM 791 C CA . ALA A 1 104 ? 36.676 6.388 35.598 1.00 49.00 104 ALA A CA 1
ATOM 792 C C . ALA A 1 104 ? 36.474 7.918 35.681 1.00 49.00 104 ALA A C 1
ATOM 794 O O . ALA A 1 104 ? 37.097 8.727 35.006 1.00 49.00 104 ALA A O 1
ATOM 795 N N . ALA A 1 105 ? 35.688 8.221 36.724 1.00 45.19 105 ALA A N 1
ATOM 796 C CA . ALA A 1 105 ? 35.712 9.371 37.627 1.00 45.19 105 ALA A CA 1
ATOM 797 C C . ALA A 1 105 ? 34.717 10.521 37.390 1.00 45.19 105 ALA A C 1
ATOM 799 O O . ALA A 1 105 ? 34.865 11.394 36.542 1.00 45.19 105 ALA A O 1
ATOM 800 N N . SER A 1 106 ? 33.733 10.512 38.294 1.00 53.78 106 SER A N 1
ATOM 801 C CA . SER A 1 106 ? 32.919 11.607 38.805 1.00 53.78 106 SER A CA 1
ATOM 802 C C . SER A 1 106 ? 33.580 12.983 38.797 1.00 53.78 106 SER A C 1
ATOM 804 O O . SER A 1 106 ? 34.686 13.161 39.300 1.00 53.78 106 SER A O 1
ATOM 806 N N . SER A 1 107 ? 32.794 13.997 38.445 1.00 51.97 107 SER A N 1
ATOM 807 C CA . SER A 1 107 ? 32.837 15.272 39.161 1.00 51.97 107 SER A CA 1
ATOM 808 C C . SER A 1 107 ? 31.466 15.947 39.145 1.00 51.97 107 SER A C 1
ATOM 810 O O . SER A 1 107 ? 30.872 16.224 38.106 1.00 51.97 107 SER A O 1
ATOM 812 N N . SER A 1 108 ? 30.958 16.161 40.357 1.00 52.66 108 SER A N 1
ATOM 813 C CA . SER A 1 108 ? 29.855 17.055 40.685 1.00 52.66 108 SER A CA 1
ATOM 814 C C . SER A 1 108 ? 30.162 18.486 40.252 1.00 52.66 108 SER A C 1
ATOM 816 O O . SER A 1 108 ? 31.271 18.971 40.464 1.00 52.66 108 SER A O 1
ATOM 818 N N . GLY A 1 109 ? 29.146 19.203 39.770 1.00 47.22 109 GLY A N 1
ATOM 819 C CA . GLY A 1 109 ? 29.257 20.629 39.476 1.00 47.22 109 GLY A CA 1
ATOM 820 C C . GLY A 1 109 ? 27.903 21.320 39.327 1.00 47.22 109 GLY A C 1
ATOM 821 O O . GLY A 1 109 ? 27.360 21.360 38.236 1.00 47.22 109 GLY A O 1
ATOM 822 N N . ALA A 1 110 ? 27.372 21.813 40.453 1.00 46.84 110 ALA A N 1
ATOM 823 C CA . ALA A 1 110 ? 26.571 23.035 40.661 1.00 46.84 110 ALA A CA 1
ATOM 824 C C . ALA A 1 110 ? 25.781 23.633 39.457 1.00 46.84 110 ALA A C 1
ATOM 826 O O . ALA A 1 110 ? 26.358 24.056 38.468 1.00 46.84 110 ALA A O 1
ATOM 827 N N . ARG A 1 111 ? 24.439 23.693 39.490 1.00 42.78 111 ARG A N 1
ATOM 828 C CA . ARG A 1 111 ? 23.565 24.674 40.201 1.00 42.78 111 ARG A CA 1
ATOM 829 C C . ARG A 1 111 ? 23.072 25.835 39.299 1.00 42.78 111 ARG A C 1
ATOM 831 O O . ARG A 1 111 ? 23.772 26.826 39.179 1.00 42.78 111 ARG A O 1
ATOM 838 N N . ALA A 1 112 ? 21.809 25.704 38.849 1.00 46.28 112 ALA A N 1
ATOM 839 C CA . ALA A 1 112 ? 20.680 26.679 38.840 1.00 46.28 112 ALA A CA 1
ATOM 840 C C . ALA A 1 112 ? 20.813 28.065 38.131 1.00 46.28 112 ALA A C 1
ATOM 842 O O . ALA A 1 112 ? 21.921 28.525 37.898 1.00 46.28 112 ALA A O 1
ATOM 843 N N . PRO A 1 113 ? 19.728 28.872 37.994 1.00 62.84 113 PRO A N 1
ATOM 844 C CA . PRO A 1 113 ? 18.340 28.615 37.555 1.00 62.84 113 PRO A CA 1
ATOM 845 C C . PRO A 1 113 ? 17.829 29.639 36.489 1.00 62.84 113 PRO A C 1
ATOM 847 O O . PRO A 1 113 ? 18.519 30.592 36.145 1.00 62.84 113 PRO A O 1
ATOM 850 N N . ALA A 1 114 ? 16.534 29.517 36.138 1.00 48.84 114 ALA A N 1
ATOM 851 C CA . ALA A 1 114 ? 15.627 30.584 35.654 1.00 48.84 114 ALA A CA 1
ATOM 852 C C . ALA A 1 114 ? 15.711 30.914 34.138 1.00 48.84 114 ALA A C 1
ATOM 854 O O . ALA A 1 114 ? 16.762 30.802 33.535 1.00 48.84 114 ALA A O 1
ATOM 855 N N . ARG A 1 115 ? 14.667 31.337 33.410 1.00 46.00 115 ARG A N 1
ATOM 856 C CA . ARG A 1 115 ? 13.299 31.795 33.712 1.00 46.00 115 ARG A CA 1
ATOM 857 C C . ARG A 1 115 ? 12.537 31.946 32.376 1.00 46.00 115 ARG A C 1
ATOM 859 O O . ARG A 1 115 ? 13.168 32.231 31.370 1.00 46.00 115 ARG A O 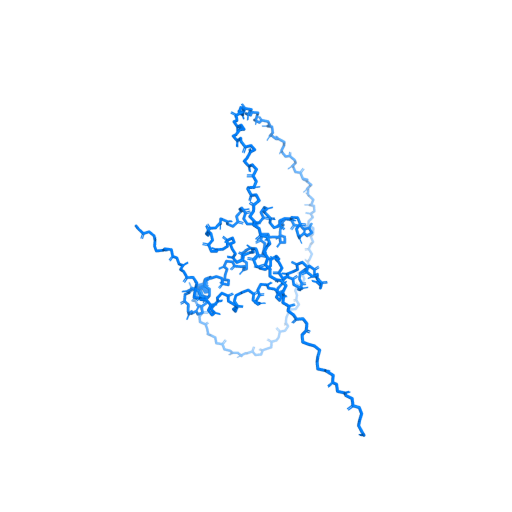1
ATOM 866 N N . ALA A 1 116 ? 11.201 31.936 32.457 1.00 49.38 116 ALA A N 1
ATOM 867 C CA . ALA A 1 116 ? 10.232 32.663 31.610 1.00 49.38 116 ALA A CA 1
ATOM 868 C C . ALA A 1 116 ? 10.173 32.317 30.103 1.00 49.38 116 ALA A C 1
ATOM 870 O O . ALA A 1 116 ? 11.062 32.630 29.329 1.00 49.38 116 ALA A O 1
ATOM 871 N N . ALA A 1 117 ? 9.121 31.624 29.663 1.00 53.50 117 ALA A N 1
ATOM 872 C CA . ALA A 1 117 ? 7.821 32.196 29.279 1.00 53.50 117 ALA A CA 1
ATOM 873 C C . ALA A 1 117 ? 7.858 32.951 27.941 1.00 53.50 117 ALA A C 1
ATOM 875 O O . ALA A 1 117 ? 8.470 34.012 27.856 1.00 53.50 117 ALA A O 1
ATOM 876 N N . ARG A 1 118 ? 7.095 32.455 26.953 1.00 58.09 118 ARG A N 1
ATOM 877 C CA . ARG A 1 118 ? 6.048 33.207 26.235 1.00 58.09 118 ARG A CA 1
ATOM 878 C C . ARG A 1 118 ? 5.343 32.346 25.179 1.00 58.09 118 ARG A C 1
ATOM 880 O O . ARG A 1 118 ? 5.960 31.539 24.498 1.00 58.09 118 ARG A O 1
ATOM 887 N N . SER A 1 119 ? 4.029 32.533 25.141 1.00 59.28 119 SER A N 1
ATOM 888 C CA . SER A 1 119 ? 2.986 31.785 24.434 1.00 59.28 119 SER A CA 1
ATOM 889 C C . SER A 1 119 ? 2.837 32.224 22.945 1.00 59.28 119 SER A C 1
ATOM 891 O O . SER A 1 119 ? 3.665 33.004 22.474 1.00 59.28 119 SER A O 1
ATOM 893 N N . PRO A 1 120 ? 1.834 31.718 22.188 1.00 60.50 120 PRO A N 1
ATOM 894 C CA . PRO A 1 120 ? 1.864 31.531 20.734 1.00 60.50 120 PRO A CA 1
ATOM 895 C C . PRO A 1 120 ? 1.544 32.791 19.923 1.00 60.50 120 PRO A C 1
ATOM 897 O O . PRO A 1 120 ? 0.832 33.679 20.390 1.00 60.50 120 PRO A O 1
ATOM 900 N N . THR A 1 121 ? 1.951 32.780 18.651 1.00 58.28 121 THR A N 1
ATOM 901 C CA . THR A 1 121 ? 1.422 33.688 17.627 1.00 58.28 121 THR A CA 1
ATOM 902 C C . THR A 1 121 ? 0.673 32.883 16.574 1.00 58.28 121 THR A C 1
ATOM 904 O O . THR A 1 121 ? 1.261 32.175 15.761 1.00 58.28 121 THR A O 1
ATOM 907 N N . VAL A 1 122 ? -0.649 33.023 16.614 1.00 49.22 122 VAL A N 1
ATOM 908 C CA . VAL A 1 122 ? -1.565 32.781 15.500 1.00 49.22 122 VAL A CA 1
ATOM 909 C C . VAL A 1 122 ? -1.247 33.801 14.407 1.00 49.22 122 VAL A C 1
ATOM 911 O O . VAL A 1 122 ? -1.272 35.002 14.678 1.00 49.22 122 VAL A O 1
ATOM 914 N N . VAL A 1 123 ? -0.997 33.351 13.175 1.00 63.41 123 VAL A N 1
ATOM 915 C CA . VAL A 1 123 ? -1.167 34.207 11.996 1.00 63.41 123 VAL A CA 1
ATOM 916 C C . VAL A 1 123 ? -2.187 33.582 11.053 1.00 63.41 123 VAL A C 1
ATOM 918 O O . VAL A 1 123 ? -2.003 32.521 10.465 1.00 63.41 123 VAL A O 1
ATOM 921 N N . THR A 1 124 ? -3.309 34.280 10.993 1.00 56.91 124 THR A N 1
ATOM 922 C CA . THR A 1 124 ? -4.431 34.131 10.079 1.00 56.91 124 THR A CA 1
ATOM 923 C C . THR A 1 124 ? -4.064 34.735 8.721 1.00 56.91 124 THR A C 1
ATOM 925 O O . THR A 1 124 ? -3.562 35.855 8.667 1.00 56.91 124 THR A O 1
ATOM 928 N N . GLY A 1 125 ? -4.387 34.054 7.621 1.00 52.50 125 GLY A N 1
ATOM 929 C CA . GLY A 1 125 ? -4.345 34.619 6.264 1.00 52.50 125 GLY A CA 1
ATOM 930 C C . GLY A 1 125 ? -4.907 33.612 5.259 1.00 52.50 125 GLY A C 1
ATOM 931 O O . GLY A 1 125 ? -4.208 32.690 4.876 1.00 52.50 125 GLY A O 1
ATOM 932 N N . ARG A 1 126 ? -6.227 33.546 5.053 1.00 54.25 126 ARG A N 1
ATOM 933 C CA . ARG A 1 126 ? -7.098 34.397 4.212 1.00 54.25 126 ARG A CA 1
ATOM 934 C C . ARG A 1 126 ? -7.158 33.916 2.752 1.00 54.25 126 ARG A C 1
ATOM 936 O O . ARG A 1 126 ? -6.284 34.207 1.954 1.00 54.25 126 ARG A O 1
ATOM 943 N N . ALA A 1 127 ? -8.274 33.237 2.475 1.00 47.41 127 ALA A N 1
ATOM 944 C CA . ALA A 1 127 ? -9.124 33.282 1.284 1.00 47.41 127 ALA A CA 1
ATOM 945 C C . ALA A 1 127 ? -8.470 33.538 -0.087 1.00 47.41 127 ALA A C 1
ATOM 947 O O . ALA A 1 127 ? -8.139 34.670 -0.431 1.00 47.41 127 ALA A O 1
ATOM 948 N N . GLY A 1 128 ? -8.488 32.497 -0.921 1.00 48.72 128 GLY A N 1
ATOM 949 C CA . GLY A 1 128 ? -8.492 32.598 -2.376 1.00 48.72 128 GLY A CA 1
ATOM 950 C C . GLY A 1 128 ? -9.586 31.690 -2.928 1.00 48.72 128 GLY A C 1
ATOM 951 O O . GLY A 1 128 ? -9.425 30.477 -2.972 1.00 48.72 128 GLY A O 1
ATOM 952 N N . VAL A 1 129 ? -10.720 32.289 -3.281 1.00 53.69 129 VAL A N 1
ATOM 953 C CA . VAL A 1 129 ? -11.791 31.666 -4.060 1.00 53.69 129 VAL A CA 1
ATOM 954 C C . VAL A 1 129 ? -11.335 31.535 -5.513 1.00 53.69 129 VAL A C 1
ATOM 956 O O . VAL A 1 129 ? -10.929 32.521 -6.120 1.00 53.69 129 VAL A O 1
ATOM 959 N N . ALA A 1 130 ? -11.446 30.339 -6.082 1.00 52.62 130 ALA A N 1
ATOM 960 C CA . ALA A 1 130 ? -11.516 30.148 -7.524 1.00 52.62 130 ALA A CA 1
ATOM 961 C C . ALA A 1 130 ? -12.477 28.992 -7.801 1.00 52.62 130 ALA A C 1
ATOM 963 O O . ALA A 1 130 ? -12.116 27.819 -7.762 1.00 52.62 130 ALA A O 1
ATOM 964 N N . ALA A 1 131 ? -13.735 29.366 -8.013 1.00 48.56 131 ALA A N 1
ATOM 965 C CA . ALA A 1 131 ? -14.711 28.534 -8.684 1.00 48.56 131 ALA A CA 1
ATOM 966 C C . ALA A 1 131 ? -14.333 28.448 -10.170 1.00 48.56 131 ALA A C 1
ATOM 968 O O . ALA A 1 131 ? -14.221 29.475 -10.837 1.00 48.56 131 ALA A O 1
ATOM 969 N N . VAL A 1 132 ? -14.165 27.228 -10.668 1.00 55.56 132 VAL A N 1
ATOM 970 C CA . VAL A 1 132 ? -14.278 26.855 -12.083 1.00 55.56 132 VAL A CA 1
ATOM 971 C C . VAL A 1 132 ? -15.126 25.578 -12.073 1.00 55.56 132 VAL A C 1
ATOM 973 O O . VAL A 1 132 ? -14.792 24.623 -11.380 1.00 55.56 132 VAL A O 1
ATOM 976 N N . ALA A 1 133 ? -16.405 25.684 -12.444 1.00 46.59 133 ALA A N 1
ATOM 977 C CA . ALA A 1 133 ? -16.901 25.313 -13.774 1.00 46.59 133 ALA A CA 1
ATOM 978 C C . ALA A 1 133 ? -16.472 23.872 -14.114 1.00 46.59 133 ALA A C 1
ATOM 980 O O . ALA A 1 133 ? -15.304 23.612 -14.371 1.00 46.59 133 ALA A O 1
ATOM 981 N N . ASP A 1 134 ? -17.338 22.899 -13.843 1.00 49.91 134 ASP A N 1
ATOM 982 C CA . ASP A 1 134 ? -18.300 22.405 -14.842 1.00 49.91 134 ASP A CA 1
ATOM 983 C C . ASP A 1 134 ? -17.578 21.676 -15.981 1.00 49.91 134 ASP A C 1
ATOM 985 O O . ASP A 1 134 ? -17.145 22.291 -16.947 1.00 49.91 134 ASP A O 1
ATOM 989 N N . ASP A 1 135 ? -17.423 20.362 -15.822 1.00 52.56 135 ASP A N 1
ATOM 990 C CA . ASP A 1 135 ? -17.629 19.418 -16.920 1.00 52.56 135 ASP A CA 1
ATOM 991 C C . ASP A 1 135 ? -17.897 18.038 -16.309 1.00 52.56 135 ASP A C 1
ATOM 993 O O . ASP A 1 135 ? -17.016 17.378 -15.758 1.00 52.56 135 ASP A O 1
ATOM 997 N N . SER A 1 136 ? -19.169 17.644 -16.332 1.00 56.28 136 SER A N 1
ATOM 998 C CA . SER A 1 136 ? -19.609 16.279 -16.064 1.00 56.28 136 SER A CA 1
ATOM 999 C C . SER A 1 136 ? -19.728 15.531 -17.391 1.00 56.28 136 SER A C 1
ATOM 1001 O O . SER A 1 136 ? -20.765 15.649 -18.047 1.00 56.28 136 SER A O 1
ATOM 1003 N N . PRO A 1 137 ? -18.756 14.690 -17.780 1.00 58.25 137 PRO A N 1
ATOM 1004 C CA . PRO A 1 137 ? -18.983 13.714 -18.825 1.00 58.25 137 PRO A CA 1
ATOM 1005 C C . PRO A 1 137 ? -19.419 12.380 -18.212 1.00 58.25 137 PRO A C 1
ATOM 1007 O O . PRO A 1 137 ? -18.623 11.585 -17.723 1.00 58.25 137 PRO A O 1
ATOM 1010 N N . GLY A 1 138 ? -20.718 12.116 -18.336 1.00 49.53 138 GLY A N 1
ATOM 1011 C CA . GLY A 1 138 ? -21.176 10.810 -18.798 1.00 49.53 138 GLY A CA 1
ATOM 1012 C C . GLY A 1 138 ? -21.197 9.684 -17.770 1.00 49.53 138 GLY A C 1
ATOM 1013 O O . GLY A 1 138 ? -20.263 8.896 -17.650 1.00 49.53 138 GLY A O 1
ATOM 1014 N N . LEU A 1 139 ? -22.380 9.502 -17.183 1.00 50.97 139 LEU A N 1
ATOM 1015 C CA . LEU A 1 139 ? -22.912 8.199 -16.792 1.00 50.97 139 LEU A CA 1
ATOM 1016 C C . LEU A 1 139 ? -22.754 7.206 -17.955 1.00 50.97 139 LEU A C 1
ATOM 1018 O O . LEU A 1 139 ? -23.612 7.103 -18.831 1.00 50.97 139 LEU A O 1
ATOM 1022 N N . ARG A 1 140 ? -21.649 6.463 -17.970 1.00 55.38 140 ARG A N 1
ATOM 1023 C CA . ARG A 1 140 ? -21.505 5.282 -18.812 1.00 55.38 140 ARG A CA 1
ATOM 1024 C C . ARG A 1 140 ? -21.817 4.072 -17.948 1.00 55.38 140 ARG A C 1
ATOM 1026 O O . ARG A 1 140 ? -21.000 3.631 -17.147 1.00 55.38 140 ARG A O 1
ATOM 1033 N N . ALA A 1 141 ? -23.043 3.585 -18.106 1.00 58.88 141 ALA A N 1
ATOM 1034 C CA . ALA A 1 141 ? -23.512 2.341 -17.521 1.00 58.88 141 ALA A CA 1
ATOM 1035 C C . ALA A 1 141 ? -22.501 1.205 -17.779 1.00 58.88 141 ALA A C 1
ATOM 1037 O O . ALA A 1 141 ? -22.032 1.066 -18.918 1.00 58.88 141 ALA A O 1
ATOM 1038 N N . PRO A 1 142 ? -22.170 0.371 -16.778 1.00 56.25 142 PRO A N 1
ATOM 1039 C CA . PRO A 1 142 ? -21.496 -0.883 -17.052 1.00 56.25 142 PRO A CA 1
ATOM 1040 C C . PRO A 1 142 ? -22.465 -1.765 -17.842 1.00 56.25 142 PRO A C 1
ATOM 1042 O O . PRO A 1 142 ? -23.539 -2.137 -17.368 1.00 56.25 142 PRO A O 1
ATOM 1045 N N . ALA A 1 143 ? -22.088 -2.056 -19.085 1.00 54.78 143 ALA A N 1
ATOM 1046 C CA . ALA A 1 143 ? -22.726 -3.084 -19.878 1.00 54.78 143 ALA A CA 1
ATOM 1047 C C . ALA A 1 143 ? -22.681 -4.396 -19.087 1.00 54.78 143 ALA A C 1
ATOM 1049 O O . ALA A 1 143 ? -21.608 -4.875 -18.716 1.00 54.78 143 ALA A O 1
ATOM 1050 N N . ALA A 1 144 ? -23.863 -4.947 -18.826 1.00 55.06 144 ALA A N 1
ATOM 1051 C CA . ALA A 1 144 ? -24.036 -6.302 -18.346 1.00 55.06 144 ALA A CA 1
ATOM 1052 C C . ALA A 1 144 ? -23.254 -7.263 -19.254 1.00 55.06 144 ALA A C 1
ATOM 1054 O O . ALA A 1 144 ? -23.511 -7.340 -20.456 1.00 55.06 144 ALA A O 1
ATOM 1055 N N . ALA A 1 145 ? -22.314 -7.996 -18.664 1.00 54.09 145 ALA A N 1
ATOM 1056 C CA . ALA A 1 145 ? -21.707 -9.170 -19.268 1.00 54.09 145 ALA A CA 1
ATOM 1057 C C . ALA A 1 145 ? -22.024 -10.398 -18.390 1.00 54.09 145 ALA A C 1
ATOM 1059 O O . ALA A 1 145 ? -22.116 -10.275 -17.166 1.00 54.09 145 ALA A O 1
ATOM 1060 N N . PRO A 1 146 ? -22.272 -11.561 -19.009 1.00 59.66 146 PRO A N 1
ATOM 1061 C CA . PRO A 1 146 ? -23.049 -12.649 -18.426 1.00 59.66 146 PRO A CA 1
ATOM 1062 C C . PRO A 1 146 ? -22.257 -13.516 -17.437 1.00 59.66 146 PRO A C 1
ATOM 1064 O O . PRO A 1 146 ? -21.142 -13.949 -17.721 1.00 59.66 146 PRO A O 1
ATOM 1067 N N . HIS A 1 147 ? -22.907 -13.881 -16.327 1.00 58.53 147 HIS A N 1
ATOM 1068 C CA . HIS A 1 147 ? -22.658 -15.158 -15.650 1.00 58.53 147 HIS A CA 1
ATOM 1069 C C . HIS A 1 147 ? -22.886 -16.286 -16.668 1.00 58.53 147 HIS A C 1
ATOM 1071 O O . HIS A 1 147 ? -23.941 -16.307 -17.308 1.00 58.53 147 HIS A O 1
ATOM 1077 N N . PRO A 1 148 ? -21.938 -17.224 -16.838 1.00 62.56 148 PRO A N 1
ATOM 1078 C CA . PRO A 1 148 ? -22.156 -18.527 -16.208 1.00 62.56 148 PRO A CA 1
ATOM 1079 C C . PRO A 1 148 ? -20.861 -19.300 -15.894 1.00 62.56 148 PRO A C 1
ATOM 1081 O O . PRO A 1 148 ? -19.999 -19.481 -16.748 1.00 62.56 148 PRO A O 1
ATOM 1084 N N . SER A 1 149 ? -20.786 -19.904 -14.711 1.00 56.41 149 SER A N 1
ATOM 1085 C CA . SER A 1 149 ? -20.410 -21.322 -14.608 1.00 56.41 149 SER A CA 1
ATOM 1086 C C . SER A 1 149 ? -20.533 -21.790 -13.173 1.00 56.41 149 SER A C 1
ATOM 1088 O O . SER A 1 149 ? -19.687 -21.529 -12.319 1.00 56.41 149 SER A O 1
ATOM 1090 N N . ALA A 1 150 ? -21.614 -22.525 -12.940 1.00 56.69 150 ALA A N 1
ATOM 1091 C CA . ALA A 1 150 ? -21.729 -23.450 -11.836 1.00 56.69 150 ALA A CA 1
ATOM 1092 C C . ALA A 1 150 ? -20.508 -24.383 -11.840 1.00 56.69 150 ALA A C 1
ATOM 1094 O O . ALA A 1 150 ? -20.338 -25.195 -12.748 1.00 56.69 150 ALA A O 1
ATOM 1095 N N . ARG A 1 151 ? -19.657 -24.278 -10.818 1.00 64.81 151 ARG A N 1
ATOM 1096 C CA . ARG A 1 151 ? -18.742 -25.369 -10.486 1.00 64.81 151 ARG A CA 1
ATOM 1097 C C . ARG A 1 151 ? -19.545 -26.421 -9.717 1.00 64.81 151 ARG A C 1
ATOM 1099 O O . ARG A 1 151 ? -20.161 -26.070 -8.708 1.00 64.81 151 ARG A O 1
ATOM 1106 N N . PRO A 1 152 ? -19.575 -27.688 -10.158 1.00 64.25 152 PRO A N 1
ATOM 1107 C CA . PRO A 1 152 ? -20.208 -28.745 -9.387 1.00 64.25 152 PRO A CA 1
ATOM 1108 C C . PRO A 1 152 ? -19.463 -28.929 -8.060 1.00 64.25 152 PRO A C 1
ATOM 1110 O O . PRO A 1 152 ? -18.241 -29.079 -8.026 1.00 64.25 152 PRO A O 1
ATOM 1113 N N . ARG A 1 153 ? -20.219 -28.921 -6.958 1.00 61.16 153 ARG A N 1
ATOM 1114 C CA . ARG A 1 153 ? -19.765 -29.407 -5.653 1.00 61.16 153 ARG A CA 1
ATOM 1115 C C . ARG A 1 153 ? -19.451 -30.900 -5.784 1.00 61.16 153 ARG A C 1
ATOM 1117 O O . ARG A 1 153 ? -20.369 -31.716 -5.792 1.00 61.16 153 ARG A O 1
ATOM 1124 N N . LEU A 1 154 ? -18.169 -31.257 -5.854 1.00 67.56 154 LEU A N 1
ATOM 1125 C CA . LEU A 1 154 ? -17.733 -32.608 -5.516 1.00 67.56 154 LEU A CA 1
A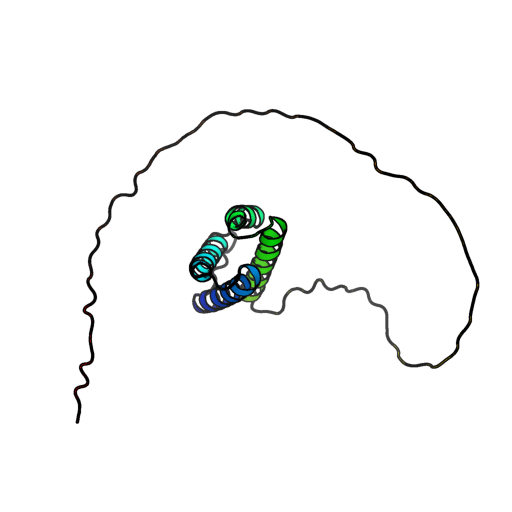TOM 1126 C C . LEU A 1 154 ? -17.816 -32.743 -3.993 1.00 67.56 154 LEU A C 1
ATOM 1128 O O . LEU A 1 154 ? -17.013 -32.171 -3.260 1.00 67.56 154 LEU A O 1
ATOM 1132 N N . THR A 1 155 ? -18.817 -33.474 -3.519 1.00 71.25 155 THR A N 1
ATOM 1133 C CA . THR A 1 155 ? -18.784 -34.060 -2.181 1.00 71.25 155 THR A CA 1
ATOM 1134 C C . THR A 1 155 ? -18.055 -35.399 -2.293 1.00 71.25 155 THR A C 1
ATOM 1136 O O . THR A 1 155 ? -18.480 -36.245 -3.081 1.00 71.25 155 THR A O 1
ATOM 1139 N N . PRO A 1 156 ? -16.963 -35.647 -1.555 1.00 69.12 156 PRO A N 1
ATOM 1140 C CA . PRO A 1 156 ? -16.573 -37.014 -1.272 1.00 69.12 156 PRO A CA 1
ATOM 1141 C C . PRO A 1 156 ? -17.494 -37.550 -0.172 1.00 69.12 156 PRO A C 1
ATOM 1143 O O . PRO A 1 156 ? -17.385 -37.197 1.000 1.00 69.12 156 PRO A O 1
ATOM 1146 N N . ASN A 1 157 ? -18.433 -38.386 -0.608 1.00 64.75 157 ASN A N 1
ATOM 1147 C CA . ASN A 1 157 ? -19.136 -39.361 0.209 1.00 64.75 157 ASN A CA 1
ATOM 1148 C C . ASN A 1 157 ? -18.094 -40.330 0.795 1.00 64.75 157 ASN A C 1
ATOM 1150 O O . ASN A 1 157 ? -17.504 -41.109 0.046 1.00 64.75 157 ASN A O 1
ATOM 1154 N N . ILE A 1 158 ? -17.830 -40.262 2.099 1.00 68.31 158 ILE A N 1
ATOM 1155 C CA . ILE A 1 158 ? -17.094 -41.314 2.807 1.00 68.31 158 ILE A CA 1
ATOM 1156 C C . ILE A 1 158 ? -18.058 -41.905 3.823 1.00 68.31 158 ILE A C 1
ATOM 1158 O O . ILE A 1 158 ? -18.237 -41.413 4.936 1.00 68.31 158 ILE A O 1
ATOM 1162 N N . GLU A 1 159 ? -18.733 -42.938 3.337 1.00 66.88 159 GLU A N 1
ATOM 1163 C CA . GLU A 1 159 ? -19.577 -43.846 4.087 1.00 66.88 159 GLU A CA 1
ATOM 1164 C C . GLU A 1 159 ? -18.700 -44.813 4.902 1.00 66.88 159 GLU A C 1
ATOM 1166 O O . GLU A 1 159 ? -17.602 -45.198 4.492 1.00 66.88 159 GLU A O 1
ATOM 1171 N N . PHE A 1 160 ? -19.206 -45.167 6.077 1.00 62.97 160 PHE A N 1
ATOM 1172 C CA . PHE A 1 160 ? -18.607 -46.019 7.100 1.00 62.97 160 PHE A CA 1
ATOM 1173 C C . PHE A 1 160 ? -18.234 -47.431 6.623 1.00 62.97 160 PHE A C 1
ATOM 1175 O O . PHE A 1 160 ? -19.007 -48.073 5.910 1.00 62.97 160 PHE A O 1
ATOM 1182 N N . ARG A 1 161 ? -17.161 -47.981 7.206 1.00 66.62 161 ARG A N 1
ATOM 1183 C CA . ARG A 1 161 ? -17.202 -49.296 7.868 1.00 66.62 161 ARG A CA 1
ATOM 1184 C C . ARG A 1 161 ? -16.360 -49.293 9.133 1.00 66.62 161 ARG A C 1
ATOM 1186 O O . ARG A 1 161 ? -15.249 -48.726 9.083 1.00 66.62 161 ARG A O 1
#

Secondary structure (DSSP, 8-state):
--------HHHHHHHHHHHHHHHHHHH-S-THHHHHHHHHHHHHHTT--HHHHHHHHGGGSSSHHHHHHHHHHHHHHHHHHHHTS----------------------------------------------------------------------------

InterPro domains:
  IPR043094 Nab2/ZC3H14, N-terminal domain superfamily [G3DSA:1.10.340.40] (8-83)

Radius of gyration: 28.05 Å; chains: 1; bounding box: 63×84×63 Å

Foldseek 3Di:
DDPLLDQDPVLLVVLLVVQLVVLCVQQNPDPCSSVVSVVVSVCVSVVPDLVVQLVVCVVSHPDSVVSSVSSVVSVQSVCCRRVVDDGPPVPPPDDDDDDDDDDDDDDDDDDYDDDDDDDDDDDDDDDDDDDDDDDDDDDDDPPDDDDDDDDDDDDPDDDDD

Organism: NCBI:txid89044

Sequence (161 aa):
AGRRAVISQDDESTFQAAILDRLRSLCGEHEDAQVLAEYIVVMVAGSKGKEEMAFELKPFFQDQAQAESFVDWVEECKWKFLTGGPSPTKSLVGAGSQHPAGVAASSSGARAPARAARSPTVVTGRAGVAAVADDSPGLRAPAAAPHPSARPRLTPNIEFR

pLDDT: mean 71.42, std 18.95, range [39.75, 96.56]